Protein AF-X1FI29-F1 (afdb_monomer_lite)

InterPro domains:
  IPR011048 Cytochrome cd1-nitrite reductase-like, haem d1 domain superfamily [SSF51004] (3-83)

Structure (mmCIF, N/CA/C/O backbone):
data_AF-X1FI29-F1
#
_entry.id   AF-X1FI29-F1
#
loop_
_atom_site.group_PDB
_atom_site.id
_atom_site.type_symbol
_atom_site.label_atom_id
_atom_site.label_alt_id
_atom_site.label_comp_id
_atom_site.label_asym_id
_atom_site.label_entity_id
_atom_site.label_seq_id
_atom_site.pdbx_PDB_ins_code
_atom_site.Cartn_x
_atom_site.Cartn_y
_atom_site.Cartn_z
_atom_site.occupancy
_atom_site.B_iso_or_equiv
_atom_site.auth_seq_id
_atom_site.auth_comp_id
_atom_site.auth_asym_id
_atom_site.auth_atom_id
_atom_site.pdbx_PDB_model_num
ATOM 1 N N . GLY A 1 1 ? -1.458 -11.549 -5.954 1.00 59.22 1 GLY A N 1
ATOM 2 C CA . GLY A 1 1 ? -0.495 -12.649 -6.168 1.00 59.22 1 GLY A CA 1
ATOM 3 C C . GLY A 1 1 ? 0.820 -12.288 -5.513 1.00 59.22 1 GLY A C 1
ATOM 4 O O . GLY A 1 1 ? 1.041 -11.104 -5.288 1.00 59.22 1 GLY A O 1
ATOM 5 N N . ASN A 1 2 ? 1.655 -13.276 -5.191 1.00 84.50 2 ASN A N 1
ATOM 6 C CA . ASN A 1 2 ? 2.969 -13.052 -4.584 1.00 84.50 2 ASN A CA 1
ATOM 7 C C . ASN A 1 2 ? 3.992 -12.742 -5.692 1.00 84.50 2 ASN A C 1
ATOM 9 O O . ASN A 1 2 ? 4.557 -13.659 -6.284 1.00 84.50 2 ASN A O 1
ATOM 13 N N . PHE A 1 3 ? 4.158 -11.463 -6.033 1.00 87.50 3 PHE A N 1
ATOM 14 C CA . PHE A 1 3 ? 5.024 -11.026 -7.132 1.00 87.50 3 PHE A CA 1
ATOM 15 C C . PHE A 1 3 ? 6.215 -10.221 -6.617 1.00 87.50 3 PHE A C 1
ATOM 17 O O . PHE A 1 3 ? 6.074 -9.422 -5.694 1.00 87.50 3 PHE A O 1
ATOM 24 N N . LEU A 1 4 ? 7.359 -10.393 -7.272 1.00 87.81 4 LEU A N 1
ATOM 25 C CA . LEU A 1 4 ? 8.517 -9.513 -7.167 1.00 87.81 4 LEU A CA 1
ATOM 26 C C . LEU A 1 4 ? 8.582 -8.634 -8.418 1.00 87.81 4 LEU A C 1
ATOM 28 O O . LEU A 1 4 ? 8.389 -9.121 -9.533 1.00 87.81 4 LEU A O 1
ATOM 32 N N . TYR A 1 5 ? 8.881 -7.354 -8.229 1.00 93.50 5 TYR A N 1
ATOM 33 C CA . TYR A 1 5 ? 9.131 -6.413 -9.316 1.00 93.50 5 TYR A CA 1
ATOM 34 C C . TYR A 1 5 ? 10.606 -6.035 -9.314 1.00 93.50 5 TYR A C 1
ATOM 36 O O . TYR A 1 5 ? 11.167 -5.746 -8.258 1.00 93.50 5 TYR A O 1
ATOM 44 N N . VAL A 1 6 ? 11.230 -6.061 -10.487 1.00 93.69 6 VAL A N 1
ATOM 45 C CA . VAL A 1 6 ? 12.657 -5.772 -10.653 1.00 93.69 6 VAL A CA 1
ATOM 46 C C . VAL A 1 6 ? 12.817 -4.681 -11.696 1.00 93.69 6 VAL A C 1
ATOM 48 O O . VAL A 1 6 ? 12.361 -4.836 -12.826 1.00 93.69 6 VAL A O 1
ATOM 51 N N . GLY A 1 7 ? 13.464 -3.586 -11.305 1.00 93.31 7 GLY A N 1
ATOM 52 C CA . GLY A 1 7 ? 13.858 -2.521 -12.213 1.00 93.31 7 GLY A CA 1
ATOM 53 C C . GLY A 1 7 ? 15.116 -2.918 -12.971 1.00 93.31 7 GLY A C 1
ATOM 54 O O . GLY A 1 7 ? 16.056 -3.451 -12.383 1.00 93.31 7 GLY A O 1
ATOM 55 N N . LEU A 1 8 ? 15.125 -2.682 -14.277 1.00 91.56 8 LEU A N 1
ATOM 56 C CA . LEU A 1 8 ? 16.248 -2.969 -15.158 1.00 91.56 8 LEU A CA 1
ATOM 57 C C . LEU A 1 8 ? 16.918 -1.662 -15.597 1.00 91.56 8 LEU A C 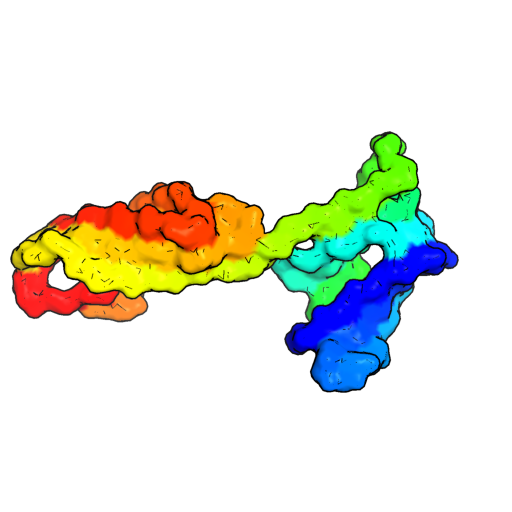1
ATOM 59 O O . LEU A 1 8 ? 16.266 -0.651 -15.870 1.00 91.56 8 LEU A O 1
ATOM 63 N N . GLY A 1 9 ? 18.246 -1.705 -15.708 1.00 89.44 9 GLY A N 1
ATOM 64 C CA . GLY A 1 9 ? 19.084 -0.592 -16.161 1.00 89.44 9 GLY A CA 1
ATOM 65 C C . GLY A 1 9 ? 19.079 -0.387 -17.680 1.00 89.44 9 GLY A C 1
ATOM 66 O O . GLY A 1 9 ? 20.136 -0.193 -18.275 1.00 89.44 9 GLY A O 1
ATOM 67 N N . THR A 1 10 ? 17.919 -0.503 -18.327 1.00 93.81 10 THR A N 1
ATOM 68 C CA . THR A 1 10 ? 17.742 -0.284 -19.771 1.00 93.81 10 THR A CA 1
ATOM 69 C C . THR A 1 10 ? 17.378 1.177 -20.070 1.00 93.81 10 THR A C 1
ATOM 71 O O . THR A 1 10 ? 17.134 1.981 -19.168 1.00 93.81 10 THR A O 1
ATOM 74 N N . SER A 1 11 ? 17.372 1.548 -21.352 1.00 93.62 11 SER A N 1
ATOM 75 C CA . SER A 1 11 ? 17.014 2.892 -21.823 1.00 93.62 11 SER A CA 1
ATOM 76 C C . SER A 1 11 ? 16.079 2.775 -23.039 1.00 93.62 11 SER A C 1
ATOM 78 O O . SER A 1 11 ? 16.571 2.466 -24.131 1.00 93.62 11 SER A O 1
ATOM 80 N N . PRO A 1 12 ? 14.748 2.953 -22.877 1.00 94.38 12 PRO A N 1
ATOM 81 C CA . PRO A 1 12 ? 14.031 3.254 -21.627 1.00 94.38 12 PRO A CA 1
ATOM 82 C C . PRO A 1 12 ? 14.113 2.124 -20.594 1.00 94.38 12 PRO A C 1
ATOM 84 O O . PRO A 1 12 ? 14.393 0.972 -20.941 1.00 94.38 12 PRO A O 1
ATOM 87 N N . ALA A 1 13 ? 13.895 2.449 -19.321 1.00 94.44 13 ALA A N 1
ATOM 88 C CA . ALA A 1 13 ? 13.919 1.473 -18.240 1.00 94.44 13 ALA A CA 1
ATOM 89 C C . ALA A 1 13 ? 12.818 0.419 -18.420 1.00 94.44 13 ALA A C 1
ATOM 91 O O . ALA A 1 13 ? 11.734 0.694 -18.935 1.00 94.44 13 ALA A O 1
ATOM 92 N N . GLU A 1 14 ? 13.099 -0.796 -17.971 1.00 96.56 14 GLU A N 1
ATOM 93 C CA . GLU A 1 14 ? 12.159 -1.909 -17.998 1.00 96.56 14 GLU A CA 1
ATOM 94 C C . GLU A 1 14 ? 11.896 -2.410 -16.581 1.00 96.56 14 GLU A C 1
ATOM 96 O O . GLU A 1 14 ? 12.796 -2.448 -15.744 1.00 96.56 14 GLU A O 1
ATOM 101 N N . ILE A 1 15 ? 10.662 -2.830 -16.316 1.00 96.88 15 ILE A N 1
ATOM 102 C CA . ILE A 1 15 ? 10.242 -3.456 -15.068 1.00 96.88 15 ILE A CA 1
ATOM 103 C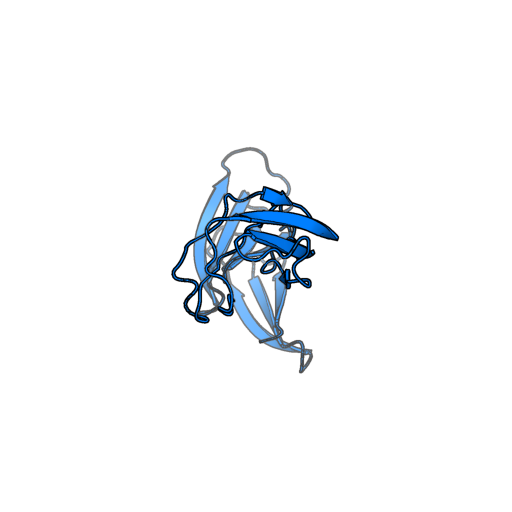 C . ILE A 1 15 ? 9.843 -4.901 -15.357 1.00 96.88 15 ILE A C 1
ATOM 105 O O . ILE A 1 15 ? 8.849 -5.157 -16.041 1.00 96.88 15 ILE A O 1
ATOM 109 N N . ALA A 1 16 ? 10.578 -5.858 -14.800 1.00 96.69 16 ALA A N 1
ATOM 110 C CA . ALA A 1 16 ? 10.218 -7.269 -14.850 1.00 96.69 16 ALA A CA 1
ATOM 111 C C . ALA A 1 16 ? 9.286 -7.629 -13.685 1.00 96.69 16 ALA A C 1
ATOM 113 O O . ALA A 1 16 ? 9.554 -7.292 -12.531 1.00 96.69 16 ALA A O 1
ATOM 114 N N . LYS A 1 17 ? 8.205 -8.355 -13.979 1.00 95.12 17 LYS A N 1
ATOM 115 C CA . LYS A 1 17 ? 7.300 -8.955 -12.992 1.00 95.12 17 LYS A CA 1
ATOM 116 C C . LYS A 1 17 ? 7.605 -10.440 -12.880 1.00 95.12 17 LYS A C 1
ATOM 118 O O . LYS A 1 17 ? 7.501 -11.169 -13.867 1.00 95.12 17 LYS A O 1
ATOM 123 N N . ILE A 1 18 ? 7.952 -10.888 -11.684 1.00 90.56 18 ILE A N 1
ATOM 124 C CA . ILE A 1 18 ? 8.336 -12.267 -11.383 1.00 90.56 18 ILE A CA 1
ATOM 125 C C . ILE A 1 18 ? 7.294 -12.870 -10.447 1.00 90.56 18 ILE A C 1
ATOM 127 O O . ILE A 1 18 ? 6.983 -12.298 -9.404 1.00 90.56 18 ILE A O 1
ATOM 131 N N . ASP A 1 19 ? 6.757 -14.028 -10.813 1.00 86.88 19 ASP A N 1
ATOM 132 C CA . ASP A 1 19 ? 5.955 -14.852 -9.912 1.00 86.88 19 ASP A CA 1
ATOM 133 C C . ASP A 1 19 ? 6.885 -15.538 -8.905 1.00 86.88 19 ASP A C 1
ATOM 135 O O . ASP A 1 19 ? 7.808 -16.249 -9.300 1.00 86.88 19 ASP A O 1
ATOM 139 N N . LEU A 1 20 ? 6.681 -15.303 -7.606 1.00 82.44 20 LEU A N 1
ATOM 140 C CA . LEU A 1 20 ? 7.535 -15.862 -6.554 1.00 82.44 20 LEU A CA 1
ATOM 141 C C . LEU A 1 20 ? 7.211 -17.319 -6.213 1.00 82.44 20 LEU A C 1
ATOM 143 O O . LEU A 1 20 ? 8.032 -17.986 -5.590 1.00 82.44 20 LEU A O 1
ATOM 147 N N . THR A 1 21 ? 6.041 -17.827 -6.595 1.00 88.56 21 THR A N 1
ATOM 148 C CA . THR A 1 21 ? 5.687 -19.236 -6.405 1.00 88.56 21 THR A CA 1
ATOM 149 C C . THR A 1 21 ? 6.453 -20.117 -7.385 1.00 88.56 21 THR A C 1
ATOM 151 O O . THR A 1 21 ? 6.964 -21.164 -6.990 1.00 88.56 21 THR A O 1
ATOM 154 N N . THR A 1 22 ? 6.561 -19.699 -8.647 1.00 92.94 22 THR A N 1
ATOM 155 C CA . THR A 1 22 ? 7.284 -20.449 -9.693 1.00 92.94 22 THR A CA 1
ATOM 156 C C . THR A 1 22 ? 8.700 -19.939 -9.943 1.00 92.94 22 THR A C 1
ATOM 158 O O . THR A 1 22 ? 9.474 -20.609 -10.622 1.00 92.94 22 THR A O 1
ATOM 161 N N . PHE A 1 23 ? 9.045 -18.769 -9.401 1.00 91.12 23 PHE A N 1
ATOM 162 C CA . PHE A 1 23 ? 10.292 -18.047 -9.656 1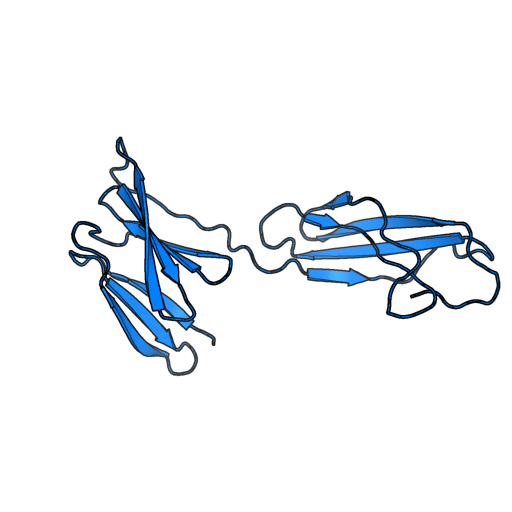.00 91.12 23 PHE A CA 1
ATOM 163 C C . PHE A 1 23 ? 10.547 -17.810 -11.154 1.00 91.12 23 PHE A C 1
ATOM 165 O O . PHE A 1 23 ? 11.652 -17.986 -11.666 1.00 91.12 23 PHE A O 1
ATOM 172 N N . THR A 1 24 ? 9.494 -17.417 -11.875 1.00 94.44 24 THR A N 1
ATOM 173 C CA . THR A 1 24 ? 9.541 -17.151 -13.320 1.00 94.44 24 THR A CA 1
ATOM 174 C C . THR A 1 24 ? 9.090 -15.735 -13.638 1.00 94.44 24 THR A C 1
ATOM 176 O O . THR A 1 24 ? 8.112 -15.247 -13.072 1.00 94.44 24 THR A O 1
ATOM 179 N N . GLN A 1 25 ? 9.749 -15.095 -14.602 1.00 96.62 25 GLN A N 1
ATOM 180 C CA . GLN A 1 25 ? 9.286 -13.831 -15.166 1.00 96.62 25 GLN A CA 1
ATOM 181 C C . GLN A 1 25 ? 7.991 -14.056 -15.952 1.00 96.62 25 GLN A C 1
ATOM 183 O O . GLN A 1 25 ? 7.948 -14.870 -16.872 1.00 96.62 25 GLN A O 1
ATOM 188 N N . VAL A 1 26 ? 6.937 -13.335 -15.574 1.00 96.31 26 VAL A N 1
ATOM 189 C CA . VAL A 1 26 ? 5.596 -13.452 -16.167 1.00 96.31 26 VAL A CA 1
ATOM 190 C C . VAL A 1 26 ? 5.220 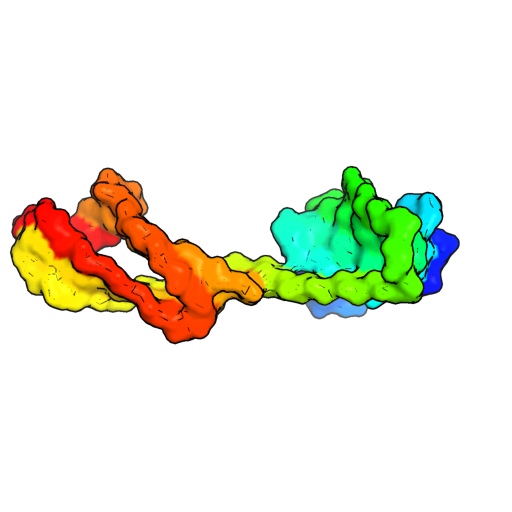-12.250 -17.029 1.00 96.31 26 VAL A C 1
ATOM 192 O O . VAL A 1 26 ? 4.317 -12.361 -17.853 1.00 96.31 26 VAL A O 1
ATOM 195 N N . ALA A 1 27 ? 5.900 -11.112 -16.862 1.00 95.88 27 ALA A N 1
ATOM 196 C CA . ALA A 1 27 ? 5.731 -9.938 -17.713 1.00 95.88 27 ALA A CA 1
ATOM 197 C C . ALA A 1 27 ? 6.958 -9.015 -17.662 1.00 95.88 27 ALA A C 1
ATOM 199 O O . ALA A 1 27 ? 7.729 -9.050 -16.700 1.00 95.88 27 ALA A O 1
ATOM 200 N N . THR A 1 28 ? 7.074 -8.154 -18.672 1.00 97.19 28 THR A N 1
ATOM 201 C CA . THR A 1 28 ? 7.967 -6.990 -18.689 1.00 97.19 28 THR A CA 1
ATOM 202 C C . THR A 1 28 ? 7.173 -5.774 -19.134 1.00 97.19 28 THR A C 1
ATOM 204 O O . THR A 1 28 ? 6.418 -5.862 -20.101 1.00 97.19 28 THR A O 1
ATOM 207 N N . LEU A 1 29 ? 7.352 -4.657 -18.439 1.00 97.75 29 LEU A N 1
ATOM 208 C CA . LEU A 1 29 ? 6.852 -3.347 -18.835 1.00 97.75 29 LEU A CA 1
ATOM 209 C C . LEU A 1 29 ? 8.040 -2.472 -19.228 1.00 97.75 29 LEU A C 1
ATOM 211 O O . LEU A 1 29 ? 8.957 -2.312 -18.432 1.00 97.75 29 LEU A O 1
ATOM 215 N N . THR A 1 30 ? 8.013 -1.887 -20.420 1.00 97.81 30 THR A N 1
ATOM 216 C CA . THR A 1 30 ? 8.954 -0.832 -20.820 1.00 97.81 30 THR A CA 1
ATOM 217 C C . THR A 1 30 ? 8.335 0.522 -20.481 1.00 97.81 30 THR A C 1
ATOM 219 O O . THR A 1 30 ? 7.188 0.767 -20.860 1.00 97.81 30 THR A O 1
ATOM 222 N N . LEU A 1 31 ? 9.071 1.375 -19.766 1.00 95.44 31 LEU A N 1
ATOM 223 C CA . LEU A 1 31 ? 8.634 2.729 -19.420 1.00 95.44 31 LEU A CA 1
ATOM 224 C C . LEU A 1 31 ? 8.645 3.666 -20.636 1.00 95.44 31 LEU A C 1
ATOM 226 O O . LEU A 1 31 ? 9.201 3.347 -21.697 1.00 95.44 31 LEU A O 1
ATOM 230 N N . VAL A 1 32 ? 8.027 4.836 -20.490 1.00 94.62 32 VAL A N 1
ATOM 231 C CA . VAL A 1 32 ? 7.967 5.858 -21.539 1.00 94.62 32 VAL A CA 1
ATOM 232 C C . VAL A 1 32 ? 9.368 6.367 -21.918 1.00 94.62 32 VAL A C 1
ATOM 234 O O . VAL A 1 32 ? 10.313 6.406 -21.130 1.00 94.62 32 VAL A O 1
ATOM 237 N N . ALA A 1 33 ? 9.524 6.769 -23.185 1.00 91.62 33 ALA A N 1
ATOM 238 C CA . ALA A 1 33 ? 10.781 7.293 -23.707 1.00 91.62 33 ALA A CA 1
ATOM 239 C C . ALA A 1 33 ? 11.287 8.500 -22.897 1.00 91.62 33 ALA A C 1
ATOM 241 O O . ALA A 1 33 ? 10.580 9.493 -22.738 1.00 91.62 33 ALA A O 1
ATOM 242 N N . GLY A 1 34 ? 12.543 8.426 -22.449 1.00 85.69 34 GLY A N 1
ATOM 243 C CA . GLY A 1 34 ? 13.164 9.431 -21.582 1.00 85.69 34 GLY A CA 1
ATOM 244 C C . GLY A 1 34 ? 13.291 8.982 -20.126 1.00 85.69 34 GLY A C 1
ATOM 245 O O . GLY A 1 34 ? 14.150 9.504 -19.425 1.00 85.69 34 GLY A O 1
ATOM 246 N N . GLU A 1 35 ? 12.528 7.978 -19.695 1.00 90.62 35 GLU A N 1
ATOM 247 C CA . GLU A 1 35 ? 12.592 7.389 -18.355 1.00 90.62 35 GLU A CA 1
ATOM 248 C C . GLU A 1 35 ? 13.621 6.260 -18.330 1.00 90.62 35 GLU A C 1
ATOM 250 O O . GLU A 1 35 ? 13.320 5.089 -18.552 1.00 90.62 35 GLU A O 1
ATOM 255 N N . ASN A 1 36 ? 14.886 6.627 -18.139 1.00 90.19 36 ASN A N 1
ATOM 256 C CA . ASN A 1 36 ? 16.008 5.713 -18.332 1.00 90.19 36 ASN A CA 1
ATOM 257 C C . ASN A 1 36 ? 16.554 5.211 -17.002 1.00 90.19 36 ASN A C 1
ATOM 259 O O . ASN A 1 36 ? 16.732 6.009 -16.084 1.00 90.19 36 ASN A O 1
ATOM 263 N N . ILE A 1 37 ? 16.928 3.929 -16.971 1.00 89.94 37 ILE A N 1
ATOM 264 C CA . ILE A 1 37 ? 17.591 3.254 -15.852 1.00 89.94 37 ILE A CA 1
ATOM 265 C C . ILE A 1 37 ? 16.760 3.327 -14.564 1.00 89.94 37 ILE A C 1
ATOM 267 O O . ILE A 1 37 ? 16.735 4.345 -13.876 1.00 89.94 37 ILE A O 1
ATOM 271 N N . CYS A 1 38 ? 16.089 2.228 -14.220 1.00 91.25 38 CYS A N 1
ATOM 272 C CA . CYS A 1 38 ? 15.383 2.125 -12.945 1.00 91.25 38 CYS A CA 1
ATOM 273 C C . CYS A 1 38 ? 16.378 1.840 -11.810 1.00 91.25 38 CYS A C 1
ATOM 275 O O . CYS A 1 38 ? 17.031 0.799 -11.814 1.00 91.25 38 CYS A O 1
ATOM 277 N N . GLU A 1 39 ? 16.438 2.728 -10.821 1.00 88.50 39 GLU A N 1
ATOM 278 C CA . GLU A 1 39 ? 17.341 2.628 -9.660 1.00 88.50 39 GLU A CA 1
ATOM 279 C C . GLU A 1 39 ? 16.625 2.144 -8.403 1.00 88.50 39 GLU A C 1
ATOM 281 O O . GLU A 1 39 ? 17.214 1.517 -7.524 1.00 88.50 39 GLU A O 1
ATOM 286 N N . ALA A 1 40 ? 15.334 2.444 -8.302 1.00 87.06 40 ALA A N 1
ATOM 287 C CA . ALA A 1 40 ? 14.574 2.173 -7.101 1.00 87.06 40 ALA A CA 1
ATOM 288 C C . ALA A 1 40 ? 13.126 1.839 -7.433 1.00 87.06 40 ALA A C 1
ATOM 290 O O . ALA A 1 40 ? 12.538 2.402 -8.358 1.00 87.06 40 ALA A O 1
ATOM 291 N N . LEU A 1 41 ? 12.555 0.929 -6.647 1.00 89.69 41 LEU A N 1
ATOM 292 C CA . LEU A 1 41 ? 11.166 0.517 -6.750 1.00 89.69 41 LEU A CA 1
ATOM 293 C C . LEU A 1 41 ? 10.483 0.625 -5.394 1.00 89.69 41 LEU A C 1
ATOM 295 O O . LEU A 1 41 ? 11.036 0.251 -4.362 1.00 89.69 41 LEU A O 1
ATOM 299 N N . ALA A 1 42 ? 9.245 1.085 -5.439 1.00 88.44 42 ALA A N 1
ATOM 300 C CA . ALA A 1 42 ? 8.378 1.273 -4.294 1.00 88.44 42 ALA A CA 1
ATOM 301 C C . ALA A 1 42 ? 6.976 0.764 -4.629 1.00 88.44 42 ALA A C 1
ATOM 303 O O . ALA A 1 42 ? 6.492 1.011 -5.727 1.00 88.44 42 ALA A O 1
ATOM 304 N N . VAL A 1 43 ? 6.308 0.071 -3.710 1.00 85.19 43 VAL A N 1
ATOM 305 C CA . VAL A 1 43 ? 4.916 -0.367 -3.898 1.00 85.19 43 VAL A CA 1
ATOM 306 C C . VAL A 1 43 ? 4.059 0.279 -2.826 1.00 85.19 43 VAL A C 1
ATOM 308 O O . VAL A 1 43 ? 4.367 0.142 -1.647 1.00 85.19 43 VAL A O 1
ATOM 311 N N . ASP A 1 44 ? 2.985 0.945 -3.239 1.00 83.06 44 ASP A N 1
ATOM 312 C CA . ASP A 1 44 ? 1.975 1.485 -2.330 1.00 83.06 44 ASP A CA 1
ATOM 313 C C . ASP A 1 44 ? 0.603 1.564 -3.019 1.00 83.06 44 ASP A C 1
ATOM 315 O O . ASP A 1 44 ? 0.507 1.910 -4.201 1.00 83.06 44 ASP A O 1
ATOM 319 N N . ASN A 1 45 ? -0.461 1.240 -2.278 1.00 85.56 45 ASN A N 1
ATOM 320 C CA . ASN A 1 45 ? -1.862 1.398 -2.690 1.00 85.56 45 ASN A CA 1
ATOM 321 C C . ASN A 1 45 ? -2.202 0.871 -4.101 1.00 85.56 45 ASN A C 1
ATOM 323 O O . ASN A 1 45 ? -2.936 1.502 -4.861 1.00 85.56 45 ASN A O 1
ATOM 327 N N . GLY A 1 46 ? -1.666 -0.298 -4.469 1.00 86.69 46 GLY A N 1
ATOM 328 C CA . GLY A 1 46 ? -1.919 -0.915 -5.779 1.00 86.69 46 GLY A CA 1
ATOM 329 C C . GLY A 1 46 ? -1.114 -0.313 -6.935 1.00 86.69 46 GLY A C 1
ATOM 330 O O . GLY A 1 46 ? -1.356 -0.664 -8.091 1.00 86.69 46 GLY A O 1
ATOM 331 N N . TYR A 1 47 ? -0.136 0.541 -6.639 1.00 90.19 47 TYR A N 1
ATOM 332 C CA . TYR A 1 47 ? 0.783 1.114 -7.612 1.00 90.19 47 TYR A CA 1
ATOM 333 C C . TYR A 1 47 ? 2.227 0.717 -7.318 1.00 90.19 47 TYR A C 1
ATOM 335 O O . TYR A 1 47 ? 2.622 0.538 -6.166 1.00 90.19 47 TYR A O 1
ATOM 343 N N . LEU A 1 48 ? 3.015 0.607 -8.381 1.00 93.12 48 LEU A N 1
ATOM 344 C CA . LEU A 1 48 ? 4.468 0.549 -8.336 1.00 93.12 48 LEU A CA 1
ATOM 345 C C . LEU A 1 48 ? 5.019 1.909 -8.765 1.00 93.12 48 LEU A C 1
ATOM 347 O O . LEU A 1 48 ? 4.560 2.484 -9.747 1.00 93.12 48 LEU A O 1
ATOM 351 N N . TYR A 1 49 ? 6.000 2.413 -8.036 1.00 93.81 49 TYR A N 1
ATOM 352 C CA . TYR A 1 49 ? 6.688 3.664 -8.308 1.00 93.81 49 TYR A CA 1
ATOM 353 C C . TYR A 1 49 ? 8.134 3.344 -8.667 1.00 93.81 49 TYR A C 1
ATOM 355 O O . TYR A 1 49 ? 8.857 2.769 -7.851 1.00 93.81 49 TYR A O 1
ATOM 363 N N . ALA A 1 50 ? 8.535 3.687 -9.888 1.00 92.75 50 ALA A N 1
ATOM 364 C CA . ALA A 1 50 ? 9.884 3.482 -10.394 1.00 92.75 50 ALA A CA 1
ATOM 365 C C . ALA A 1 50 ? 10.653 4.800 -10.403 1.00 92.75 50 ALA A C 1
ATOM 367 O O . ALA A 1 50 ? 10.293 5.733 -11.117 1.00 92.75 50 ALA A O 1
ATOM 368 N N . GLY A 1 51 ? 11.707 4.880 -9.593 1.00 90.38 51 GLY A N 1
ATOM 369 C CA . GLY A 1 51 ? 12.658 5.984 -9.631 1.00 90.38 51 GLY A CA 1
ATOM 370 C C . GLY A 1 51 ? 13.694 5.758 -10.719 1.00 90.38 51 GLY A C 1
ATOM 371 O O . GLY A 1 51 ? 14.349 4.713 -10.732 1.00 90.38 51 GLY A O 1
ATOM 372 N N . THR A 1 52 ? 13.856 6.734 -11.609 1.00 87.44 52 THR A N 1
ATOM 373 C CA . THR A 1 52 ? 14.789 6.649 -12.740 1.00 87.44 52 THR A CA 1
ATOM 374 C C . THR A 1 52 ? 15.909 7.686 -12.651 1.00 87.44 52 THR A C 1
ATOM 376 O O . THR A 1 52 ? 15.726 8.762 -12.072 1.00 87.44 52 THR A O 1
ATOM 379 N N . LEU A 1 53 ? 17.067 7.406 -13.263 1.00 82.25 53 LEU A N 1
ATOM 380 C CA . LEU A 1 53 ? 18.187 8.367 -13.341 1.00 82.25 53 LEU A CA 1
ATOM 381 C C . LEU A 1 53 ? 17.870 9.607 -14.183 1.00 82.25 53 LEU A C 1
ATOM 383 O O . LEU A 1 53 ? 18.585 10.603 -14.122 1.00 82.25 53 LEU A O 1
ATOM 387 N N . ALA A 1 54 ? 16.784 9.577 -14.951 1.00 73.44 54 ALA A N 1
ATOM 388 C CA . ALA A 1 54 ? 16.291 10.741 -15.676 1.00 73.44 54 ALA A CA 1
ATOM 389 C C . ALA A 1 54 ? 15.589 11.775 -14.768 1.00 73.44 54 ALA A C 1
ATOM 391 O O . ALA A 1 54 ? 15.095 12.794 -15.253 1.00 73.44 54 ALA A O 1
ATOM 392 N N . GLY A 1 55 ? 15.541 11.524 -13.455 1.00 77.75 55 GLY A N 1
ATOM 393 C CA . GLY A 1 55 ? 14.891 12.392 -12.481 1.00 77.75 55 GLY A CA 1
ATOM 394 C C . GLY A 1 55 ? 13.366 12.298 -12.514 1.00 77.75 55 GLY A C 1
ATOM 395 O O . GLY A 1 55 ? 12.674 13.269 -12.192 1.00 77.75 55 GLY A O 1
ATOM 396 N N . LEU A 1 56 ? 12.845 11.140 -12.928 1.00 86.88 56 LEU A N 1
ATOM 397 C CA . LEU A 1 56 ? 11.416 10.843 -12.965 1.00 86.88 56 LEU A CA 1
ATOM 398 C C . LEU A 1 56 ? 11.046 9.768 -11.948 1.00 86.88 56 LEU A C 1
ATOM 400 O O . LEU A 1 56 ? 11.808 8.826 -11.714 1.00 86.88 56 LEU A O 1
ATOM 404 N N . VAL A 1 57 ? 9.845 9.909 -11.389 1.00 91.88 57 VAL A N 1
ATOM 405 C CA . VAL A 1 57 ? 9.130 8.833 -10.698 1.00 91.88 57 VAL A CA 1
ATOM 406 C C . VAL A 1 57 ? 7.951 8.410 -11.557 1.00 91.88 57 VAL A C 1
ATOM 408 O O . VAL A 1 57 ? 6.954 9.133 -11.635 1.00 91.88 57 VAL A O 1
ATOM 411 N N . SER A 1 58 ? 8.054 7.236 -12.166 1.00 93.62 58 SER A N 1
ATOM 412 C CA . SER A 1 58 ? 6.999 6.648 -12.991 1.00 93.62 58 SER A CA 1
ATOM 413 C C . SER A 1 58 ? 6.039 5.870 -12.104 1.00 93.62 58 SER A C 1
ATOM 415 O O . SER A 1 58 ? 6.451 5.024 -11.310 1.00 93.62 58 SER A O 1
ATOM 417 N N . LYS A 1 59 ? 4.746 6.155 -12.216 1.00 95.31 59 LYS A N 1
ATOM 418 C CA . LYS A 1 59 ? 3.664 5.485 -11.497 1.00 95.31 59 LYS A CA 1
ATOM 419 C C . LYS A 1 59 ? 3.043 4.435 -12.407 1.00 95.31 59 LYS A C 1
ATOM 421 O O . LYS A 1 59 ? 2.522 4.757 -13.471 1.00 95.31 59 LYS A O 1
ATOM 426 N N . ILE A 1 60 ? 3.048 3.190 -11.957 1.00 96.69 60 ILE A N 1
ATOM 427 C CA . ILE A 1 60 ? 2.566 2.016 -12.683 1.00 96.69 60 ILE A CA 1
ATOM 428 C C . ILE A 1 60 ? 1.390 1.408 -11.925 1.00 96.69 60 ILE A C 1
ATOM 430 O O . ILE A 1 60 ? 1.486 1.145 -10.728 1.00 96.69 60 ILE A O 1
ATOM 434 N N . ASP A 1 61 ? 0.278 1.172 -12.610 1.00 94.56 61 ASP A N 1
ATOM 435 C CA . ASP A 1 61 ? -0.883 0.473 -12.058 1.00 94.56 61 ASP A CA 1
ATOM 436 C C . ASP A 1 61 ? -0.598 -1.036 -11.997 1.00 94.56 61 ASP A C 1
ATOM 438 O O . ASP A 1 61 ? -0.267 -1.649 -13.011 1.00 94.56 61 ASP A O 1
ATOM 442 N N . LEU A 1 62 ? -0.706 -1.664 -10.821 1.00 91.75 62 LEU A N 1
ATOM 443 C CA . LEU A 1 62 ? -0.384 -3.090 -10.659 1.00 91.75 62 LEU A CA 1
ATOM 444 C C . LEU A 1 62 ? -1.477 -4.040 -11.160 1.00 91.75 62 LEU A C 1
ATOM 446 O O . LEU A 1 62 ? -1.199 -5.229 -11.360 1.00 91.75 62 LEU A O 1
ATOM 450 N N . THR A 1 63 ? -2.703 -3.548 -11.344 1.00 90.19 63 THR A N 1
ATOM 451 C CA . THR A 1 63 ? -3.828 -4.343 -11.853 1.00 90.19 63 THR A CA 1
ATOM 452 C C . THR A 1 63 ? -3.676 -4.588 -13.349 1.00 90.19 63 THR A C 1
ATOM 454 O O . THR A 1 63 ? -3.832 -5.718 -13.811 1.00 90.19 63 THR A O 1
ATOM 457 N N . THR A 1 64 ? -3.292 -3.547 -14.085 1.00 94.69 64 THR A N 1
ATOM 458 C CA . THR A 1 64 ? -3.103 -3.569 -15.542 1.00 94.69 64 THR A CA 1
ATOM 459 C C . THR A 1 64 ? -1.644 -3.756 -15.946 1.00 94.69 64 THR A C 1
ATOM 461 O O . THR A 1 64 ? -1.373 -4.185 -17.064 1.00 94.69 64 THR A O 1
ATOM 464 N N . PHE A 1 65 ? -0.711 -3.510 -15.023 1.00 95.19 65 PHE A N 1
ATOM 465 C CA . PHE A 1 65 ? 0.735 -3.517 -15.244 1.00 95.19 65 PHE A CA 1
ATOM 466 C C . PHE A 1 65 ? 1.165 -2.553 -16.358 1.00 95.19 65 PHE A C 1
ATOM 468 O O . PHE A 1 65 ? 1.960 -2.895 -17.232 1.00 95.19 65 PHE A O 1
ATOM 475 N N . THR A 1 66 ? 0.622 -1.335 -16.314 1.00 96.69 66 THR A N 1
ATOM 476 C CA . THR A 1 66 ? 0.915 -0.256 -17.265 1.00 96.69 66 THR A CA 1
ATOM 477 C C . THR A 1 66 ? 1.301 1.020 -16.536 1.00 96.69 66 THR A C 1
ATOM 479 O O . THR A 1 66 ? 0.755 1.323 -15.474 1.00 96.69 66 THR A O 1
ATOM 482 N N . GLU A 1 67 ? 2.215 1.790 -17.115 1.00 96.81 67 GLU A N 1
ATOM 483 C CA . GLU A 1 67 ? 2.525 3.137 -16.644 1.00 96.81 67 GLU A CA 1
ATOM 484 C C . GLU A 1 67 ? 1.311 4.059 -16.840 1.00 96.81 67 GLU A C 1
ATOM 486 O O . GLU A 1 67 ? 0.697 4.077 -17.907 1.00 96.81 67 GLU A O 1
ATOM 491 N N . VAL A 1 68 ? 0.935 4.792 -15.791 1.00 97.19 68 VAL A N 1
ATOM 492 C CA . VAL A 1 68 ? -0.259 5.652 -15.771 1.00 97.19 68 VAL A CA 1
ATOM 493 C C . VAL A 1 68 ? 0.059 7.127 -15.557 1.00 97.19 68 VAL A C 1
ATOM 495 O O . VAL A 1 68 ? -0.786 7.973 -15.845 1.00 97.19 68 VAL A O 1
ATOM 498 N N . ASN A 1 69 ? 1.236 7.455 -15.019 1.00 94.38 69 ASN A N 1
ATOM 499 C CA . ASN A 1 69 ? 1.680 8.834 -14.829 1.00 94.38 69 ASN A CA 1
ATOM 500 C C . ASN A 1 69 ? 3.185 8.885 -14.543 1.00 94.38 69 ASN A C 1
ATOM 502 O O . ASN A 1 69 ? 3.745 7.898 -14.077 1.00 94.38 69 ASN A O 1
ATOM 506 N N . ALA A 1 70 ? 3.794 10.058 -14.686 1.00 91.81 70 ALA A N 1
ATOM 507 C CA . ALA A 1 70 ? 5.165 10.312 -14.273 1.00 91.81 70 ALA A CA 1
ATOM 508 C C . ALA A 1 70 ? 5.292 11.678 -13.596 1.00 91.81 70 ALA A C 1
ATOM 510 O O . ALA A 1 70 ? 4.671 12.662 -14.006 1.00 91.81 70 ALA A O 1
ATOM 511 N N . LEU A 1 71 ? 6.108 11.745 -12.546 1.00 90.56 71 LEU A N 1
ATOM 512 C CA . LEU A 1 71 ? 6.460 12.989 -11.871 1.00 90.56 71 LEU A CA 1
ATOM 513 C C . LEU A 1 71 ? 7.907 13.354 -12.196 1.00 90.56 71 LEU A C 1
ATOM 515 O O . LEU A 1 71 ? 8.820 12.599 -11.875 1.00 90.56 71 LEU A O 1
ATOM 519 N N . PHE A 1 72 ? 8.106 14.521 -12.809 1.00 86.12 72 PHE A N 1
ATOM 520 C CA . PHE A 1 72 ? 9.422 15.038 -13.183 1.00 86.12 72 PHE A CA 1
ATOM 521 C C . PHE A 1 72 ? 9.966 16.008 -12.132 1.00 86.12 72 PHE A C 1
ATOM 523 O O . PHE A 1 72 ? 9.278 16.954 -11.736 1.00 86.12 72 PHE A O 1
ATOM 530 N N . PHE A 1 73 ? 11.225 15.818 -11.739 1.00 80.12 73 PHE A N 1
ATOM 531 C CA . PHE A 1 73 ? 11.947 16.716 -10.841 1.00 80.12 73 PHE A CA 1
ATOM 532 C C . PHE A 1 73 ? 13.019 17.494 -11.625 1.00 80.12 73 PHE A C 1
ATOM 534 O O . PHE A 1 73 ? 14.091 16.962 -11.903 1.00 80.12 73 PHE A O 1
ATOM 541 N N . PRO A 1 74 ? 12.767 18.769 -11.980 1.00 64.00 74 PRO A N 1
ATOM 542 C CA . PRO A 1 74 ? 13.577 19.509 -12.951 1.00 64.00 74 PRO A CA 1
ATOM 543 C C . PRO A 1 74 ? 14.998 19.891 -12.501 1.00 64.00 74 PRO A C 1
ATOM 545 O O . PRO A 1 74 ? 15.745 20.409 -13.323 1.00 64.00 74 PRO A O 1
ATOM 548 N N . ASN A 1 75 ? 15.394 19.663 -11.238 1.00 62.56 75 ASN A N 1
ATOM 549 C CA . ASN A 1 75 ? 16.715 20.041 -10.721 1.00 62.56 75 ASN A CA 1
ATOM 550 C C . ASN A 1 75 ? 17.274 19.009 -9.717 1.00 62.56 75 ASN A C 1
ATOM 552 O O . ASN A 1 75 ? 16.683 18.810 -8.659 1.00 62.56 75 ASN A O 1
ATOM 556 N N . GLY A 1 76 ? 18.467 18.465 -9.992 1.00 54.09 76 GLY A N 1
ATOM 557 C CA . GLY A 1 76 ? 19.403 18.004 -8.954 1.00 54.09 76 GLY A CA 1
ATOM 558 C C . GLY A 1 76 ? 19.200 16.615 -8.342 1.00 54.09 76 GLY A C 1
ATOM 559 O O . GLY A 1 76 ? 19.398 16.469 -7.139 1.00 54.09 76 GLY A O 1
ATOM 560 N N . ILE A 1 77 ? 18.876 15.592 -9.132 1.00 56.31 77 ILE A N 1
ATOM 561 C CA . ILE A 1 77 ? 18.999 14.194 -8.689 1.00 56.31 77 ILE A CA 1
ATOM 562 C C . ILE A 1 77 ? 19.881 13.411 -9.666 1.00 56.31 77 ILE A C 1
ATOM 564 O O . ILE A 1 77 ? 19.396 12.848 -10.635 1.00 56.31 77 ILE A O 1
ATOM 568 N N . ASP A 1 78 ? 21.190 13.361 -9.389 1.00 56.00 78 ASP A N 1
ATOM 569 C CA . ASP A 1 78 ? 22.127 12.447 -10.074 1.00 56.00 78 ASP A CA 1
ATOM 570 C C . ASP A 1 78 ? 21.842 10.971 -9.711 1.00 56.00 78 ASP A C 1
ATOM 572 O O . ASP A 1 78 ? 22.333 10.051 -10.360 1.00 56.00 78 ASP A O 1
ATOM 576 N N . SER A 1 79 ? 21.042 10.726 -8.665 1.00 53.50 79 SER A N 1
ATOM 577 C CA . SER A 1 79 ? 20.484 9.423 -8.285 1.00 53.50 79 SER A CA 1
ATOM 578 C C . SER A 1 79 ? 19.261 9.627 -7.393 1.00 53.50 79 SER A C 1
ATOM 580 O O . SER A 1 79 ? 19.363 10.208 -6.312 1.00 53.50 79 SER A O 1
ATOM 582 N N . LEU A 1 80 ? 18.095 9.156 -7.836 1.00 59.12 80 LEU A N 1
ATOM 583 C CA . LEU A 1 80 ? 16.884 9.132 -7.023 1.00 59.12 80 LEU A CA 1
ATOM 584 C C . LEU A 1 80 ? 16.775 7.786 -6.305 1.00 59.12 80 LEU A C 1
ATOM 586 O O . LEU A 1 80 ? 16.394 6.787 -6.910 1.00 59.12 80 LEU A O 1
ATOM 590 N N . LEU A 1 81 ? 17.062 7.761 -5.004 1.00 55.41 81 LEU A N 1
ATOM 591 C CA . LEU A 1 81 ? 16.719 6.611 -4.171 1.00 55.41 81 LEU A CA 1
ATOM 592 C C . LEU A 1 81 ? 15.252 6.732 -3.739 1.00 55.41 81 LEU A C 1
ATOM 594 O O . LEU A 1 81 ? 14.937 7.418 -2.768 1.00 55.41 81 LEU A O 1
ATOM 598 N N . VAL A 1 82 ? 14.346 6.064 -4.453 1.00 56.19 82 VAL A N 1
ATOM 599 C CA . VAL A 1 82 ? 12.961 5.872 -3.994 1.00 56.19 82 VAL A CA 1
ATOM 600 C C . VAL A 1 82 ? 12.955 4.756 -2.948 1.00 56.19 82 VAL A C 1
ATOM 602 O O . VAL A 1 82 ? 12.749 3.588 -3.259 1.00 56.19 82 VAL A O 1
ATOM 605 N N . GLY A 1 83 ? 13.217 5.102 -1.691 1.00 49.91 83 GLY A N 1
ATOM 606 C CA . GLY A 1 83 ? 12.902 4.216 -0.575 1.00 49.91 83 GLY A CA 1
ATOM 607 C C . GLY A 1 83 ? 11.413 4.320 -0.268 1.00 49.91 83 GLY A C 1
ATOM 608 O O . GLY A 1 83 ? 11.000 5.292 0.357 1.00 49.91 83 GLY A O 1
ATOM 609 N N . ALA A 1 84 ? 10.594 3.358 -0.700 1.00 49.31 84 ALA A N 1
ATOM 610 C CA . ALA A 1 84 ? 9.280 3.209 -0.079 1.00 49.31 84 ALA A CA 1
ATOM 611 C C . ALA A 1 84 ? 9.475 2.714 1.350 1.00 49.31 84 ALA A C 1
ATOM 613 O O . ALA A 1 84 ? 10.052 1.645 1.562 1.00 49.31 84 ALA A O 1
ATOM 614 N N . ALA A 1 85 ? 8.922 3.441 2.318 1.00 47.09 85 ALA A N 1
ATOM 615 C CA . ALA A 1 85 ? 8.385 2.769 3.487 1.00 47.09 85 ALA A CA 1
ATOM 616 C C . ALA A 1 85 ? 7.333 1.781 2.959 1.00 47.09 85 ALA A C 1
ATOM 618 O O . ALA A 1 85 ? 6.437 2.173 2.211 1.00 47.09 85 ALA A O 1
ATOM 619 N N . VAL A 1 86 ? 7.506 0.487 3.231 1.00 47.44 86 VAL A N 1
ATOM 620 C CA . VAL A 1 86 ? 6.509 -0.517 2.852 1.00 47.44 86 VAL A CA 1
ATOM 621 C C . VAL A 1 86 ? 5.292 -0.256 3.728 1.00 47.44 86 VAL A C 1
ATOM 623 O O . VAL A 1 86 ? 5.257 -0.708 4.870 1.00 47.44 86 VAL A O 1
ATOM 626 N N . VAL A 1 87 ? 4.324 0.494 3.199 1.00 51.31 87 VAL A N 1
ATOM 627 C CA . VAL A 1 87 ? 3.073 0.737 3.906 1.00 51.31 87 VAL A CA 1
ATOM 628 C C . VAL A 1 87 ? 2.163 -0.463 3.717 1.00 51.31 87 VAL A C 1
ATOM 630 O O . VAL A 1 87 ? 1.458 -0.590 2.718 1.00 51.31 87 VAL A O 1
ATOM 633 N N . VAL A 1 88 ? 2.254 -1.421 4.641 1.00 67.25 88 VAL A N 1
ATOM 634 C CA . VAL A 1 88 ? 1.278 -2.513 4.729 1.00 67.25 88 VAL A CA 1
ATOM 635 C C . VAL A 1 88 ? 0.034 -2.025 5.463 1.00 67.25 88 VAL A C 1
ATOM 637 O O . VAL A 1 88 ? 0.082 -1.052 6.205 1.00 67.25 88 VAL A O 1
ATOM 640 N N . VAL A 1 89 ? -1.106 -2.682 5.246 1.00 76.75 89 VAL A N 1
ATOM 641 C CA . VAL A 1 89 ? -2.323 -2.358 6.001 1.00 76.75 89 VAL A CA 1
ATOM 642 C C . VAL A 1 89 ? -2.021 -2.534 7.496 1.00 76.75 89 VAL A C 1
ATOM 644 O O . VAL A 1 89 ? -1.596 -3.631 7.874 1.00 76.75 89 VAL A O 1
ATOM 647 N N . PRO A 1 90 ? -2.235 -1.503 8.336 1.00 84.62 90 PRO A N 1
ATOM 648 C CA . PRO A 1 90 ? -2.020 -1.616 9.768 1.00 84.62 90 PRO A CA 1
ATOM 649 C C . PRO A 1 90 ? -2.858 -2.753 10.346 1.00 84.62 90 PRO A C 1
ATOM 651 O O . PRO A 1 90 ? -4.012 -2.954 9.958 1.00 84.62 90 PRO A O 1
ATOM 654 N N . THR A 1 91 ? -2.289 -3.499 11.282 1.00 90.31 91 THR A N 1
ATOM 655 C CA . THR A 1 91 ? -2.989 -4.601 11.944 1.00 90.31 91 THR A CA 1
ATOM 656 C C . THR A 1 91 ? -3.221 -4.262 13.403 1.00 90.31 91 THR A C 1
ATOM 658 O O . THR A 1 91 ? -2.330 -3.785 14.103 1.00 90.31 91 THR A O 1
ATOM 661 N N . VAL A 1 92 ? -4.440 -4.506 13.873 1.00 93.62 92 VAL A N 1
ATOM 662 C CA . VAL A 1 92 ? -4.862 -4.239 15.250 1.00 93.62 92 VAL A CA 1
ATOM 663 C C . VAL A 1 92 ? -5.451 -5.497 15.869 1.00 93.62 92 VAL A C 1
ATOM 665 O O . VAL A 1 92 ? -5.976 -6.364 15.168 1.00 93.62 92 VAL A O 1
ATOM 668 N N . SER A 1 93 ? -5.385 -5.586 17.192 1.00 94.56 93 SER A N 1
ATOM 669 C CA . SER A 1 93 ? -6.110 -6.578 17.980 1.00 94.56 93 SER A CA 1
ATOM 670 C C . SER A 1 93 ? -6.938 -5.896 19.062 1.00 94.56 93 SER A C 1
ATOM 672 O O . SER A 1 93 ? -6.520 -4.890 19.637 1.00 94.56 93 SER A O 1
ATOM 674 N N . THR A 1 94 ? -8.103 -6.464 19.354 1.00 94.19 94 THR A N 1
ATOM 675 C CA . THR A 1 94 ? -8.932 -6.087 20.503 1.00 94.19 94 THR A CA 1
ATOM 676 C C . THR A 1 94 ? -8.633 -7.011 21.677 1.00 94.19 94 THR A C 1
ATOM 678 O O . THR A 1 94 ? -8.628 -8.233 21.511 1.00 94.19 94 THR A O 1
ATOM 681 N N . ASP A 1 95 ? -8.434 -6.434 22.856 1.00 94.12 95 ASP A N 1
ATOM 682 C CA . ASP A 1 95 ? -8.270 -7.160 24.114 1.00 94.12 95 ASP A CA 1
ATOM 683 C C . ASP A 1 95 ? -9.572 -7.124 24.927 1.00 94.12 95 ASP A C 1
ATOM 685 O O . ASP A 1 95 ? -10.473 -6.322 24.670 1.00 94.12 95 ASP A O 1
ATOM 689 N N . SER A 1 96 ? -9.679 -7.981 25.947 1.00 95.31 96 SER A N 1
ATOM 690 C CA . SER A 1 96 ? -10.832 -7.972 26.853 1.00 95.31 96 SER A CA 1
ATOM 691 C C . SER A 1 96 ? -11.042 -6.592 27.489 1.00 95.31 96 SER A C 1
ATOM 693 O O . SER A 1 96 ? -10.100 -5.970 27.991 1.00 95.31 96 SER A O 1
ATOM 695 N N . ALA A 1 97 ? -12.297 -6.141 27.530 1.00 95.50 97 ALA A N 1
ATOM 696 C CA . ALA A 1 97 ? -12.663 -4.913 28.225 1.00 95.50 97 ALA A CA 1
ATOM 697 C C . ALA A 1 97 ? -12.375 -5.015 29.734 1.00 95.50 97 ALA A C 1
ATOM 699 O O . ALA A 1 97 ? -12.564 -6.065 30.357 1.00 95.50 97 ALA A O 1
ATOM 700 N N . THR A 1 98 ? -11.935 -3.910 30.329 1.00 97.69 98 THR A N 1
ATOM 701 C CA . THR A 1 98 ? -11.673 -3.774 31.772 1.00 97.69 98 THR A CA 1
ATOM 702 C C . THR A 1 98 ? -12.618 -2.750 32.398 1.00 97.69 98 THR A C 1
ATOM 704 O O . THR A 1 98 ? -13.386 -2.098 31.694 1.00 97.69 98 THR A O 1
ATOM 707 N N . ASP A 1 99 ? -12.604 -2.626 33.730 1.00 96.25 99 ASP A N 1
ATOM 708 C CA . ASP A 1 99 ? -13.439 -1.670 34.482 1.00 96.25 99 ASP A CA 1
ATOM 709 C C . ASP A 1 99 ? -14.933 -1.728 34.117 1.00 96.25 99 ASP A C 1
ATOM 711 O O . ASP A 1 99 ? -15.633 -0.713 34.065 1.00 96.25 99 ASP A O 1
ATOM 715 N N . VAL A 1 100 ? -15.420 -2.942 33.843 1.00 96.19 100 VAL A N 1
ATOM 716 C CA . VAL A 1 100 ? -16.807 -3.183 33.448 1.00 96.19 100 VAL A CA 1
ATOM 717 C C . VAL A 1 100 ? -17.719 -2.931 34.645 1.00 96.19 100 VAL A C 1
ATOM 719 O O . VAL A 1 100 ? -17.669 -3.632 35.658 1.00 96.19 100 VAL A O 1
ATOM 722 N N . SER A 1 101 ? -18.569 -1.922 34.510 1.00 94.62 101 SER A N 1
ATOM 723 C CA . SER A 1 101 ? -19.641 -1.577 35.434 1.00 94.62 101 SER A CA 1
ATOM 724 C C . SER A 1 101 ? -20.996 -1.711 34.727 1.00 94.62 101 SER A C 1
ATOM 726 O O . SER A 1 101 ? -21.040 -1.870 33.506 1.00 94.62 101 SER A O 1
ATOM 728 N N . PRO A 1 102 ? -22.127 -1.608 35.447 1.00 93.88 102 PRO A N 1
ATOM 729 C CA . PRO A 1 102 ? -23.445 -1.661 34.818 1.00 93.88 102 PRO A CA 1
ATOM 730 C C . PRO A 1 102 ? -23.671 -0.616 33.712 1.00 93.88 102 PRO A C 1
ATOM 732 O O . PRO A 1 102 ? -24.537 -0.827 32.872 1.00 93.88 102 PRO A O 1
ATOM 735 N N . THR A 1 103 ? -22.934 0.503 33.718 1.00 95.69 103 THR A N 1
ATOM 736 C CA . THR A 1 103 ? -23.150 1.634 32.795 1.00 95.69 103 THR A CA 1
ATOM 737 C C . THR A 1 103 ? -21.884 2.114 32.080 1.00 95.69 103 THR A C 1
ATOM 739 O O . THR A 1 103 ? -21.913 3.154 31.418 1.00 95.69 103 THR A O 1
ATOM 742 N N . SER A 1 104 ? -20.755 1.420 32.235 1.00 95.50 104 SER A N 1
ATOM 743 C CA . SER A 1 104 ? -19.469 1.813 31.643 1.00 95.50 104 SE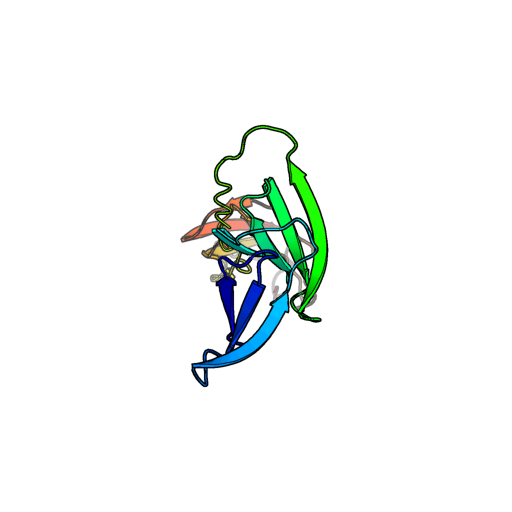R A CA 1
ATOM 744 C C . SER A 1 104 ? -18.544 0.621 31.438 1.00 95.50 104 SER A C 1
ATOM 746 O O . SER A 1 104 ? -18.652 -0.379 32.143 1.00 95.50 104 SER A O 1
ATOM 748 N N . ALA A 1 105 ? -17.586 0.764 30.530 1.00 96.75 105 ALA A N 1
ATOM 749 C CA . ALA A 1 105 ? -16.482 -0.172 30.352 1.00 96.75 105 ALA A CA 1
ATOM 750 C C . ALA A 1 105 ? -15.272 0.560 29.757 1.00 96.75 105 ALA A C 1
ATOM 752 O O . ALA A 1 105 ? -15.425 1.619 29.147 1.00 96.75 105 ALA A O 1
ATOM 753 N N . THR A 1 106 ? -14.078 -0.005 29.908 1.00 97.62 106 THR A N 1
ATOM 754 C CA . THR A 1 106 ? -12.870 0.450 29.211 1.00 97.62 106 THR A CA 1
ATOM 755 C C . THR A 1 106 ? -12.535 -0.537 28.101 1.00 97.62 106 THR A C 1
ATOM 757 O O . THR A 1 106 ? -12.253 -1.705 28.369 1.00 97.62 106 THR A O 1
ATOM 760 N N . LEU A 1 107 ? -12.582 -0.062 26.855 1.00 97.19 107 LEU A N 1
ATOM 761 C CA . LEU A 1 107 ? -12.189 -0.809 25.663 1.00 97.19 107 LEU A CA 1
ATOM 762 C C . LEU A 1 107 ? -10.664 -0.808 25.555 1.00 97.19 107 LEU A C 1
ATOM 764 O O . LEU A 1 107 ? -10.047 0.245 25.730 1.00 97.19 107 LEU A O 1
ATOM 768 N N . ASN A 1 108 ? -10.070 -1.966 25.271 1.00 97.56 108 ASN A N 1
ATOM 769 C CA . ASN A 1 108 ? -8.623 -2.156 25.206 1.00 97.56 108 ASN A CA 1
ATOM 770 C C . ASN A 1 108 ? -8.226 -2.741 23.850 1.00 97.56 108 ASN A C 1
ATOM 772 O O . ASN A 1 108 ? -8.904 -3.619 23.315 1.00 97.56 108 ASN A O 1
ATOM 776 N N . GLY A 1 109 ? -7.119 -2.260 23.296 1.00 96.75 109 GLY A N 1
ATOM 777 C CA . GLY A 1 109 ? -6.604 -2.728 22.021 1.00 96.75 109 GLY A CA 1
ATOM 778 C C . GLY A 1 109 ? -5.108 -2.498 21.882 1.00 96.75 109 GLY A C 1
ATOM 779 O O . GLY A 1 109 ? -4.488 -1.727 22.623 1.00 96.75 109 GLY A O 1
ATOM 780 N N . ASN A 1 110 ? -4.532 -3.171 20.897 1.00 96.00 110 ASN A N 1
ATOM 781 C CA . ASN A 1 110 ? -3.118 -3.105 20.578 1.00 96.00 110 ASN A CA 1
ATOM 782 C C . ASN A 1 110 ? -2.922 -2.908 19.073 1.00 96.00 110 ASN A C 1
ATOM 784 O O . ASN A 1 110 ? -3.504 -3.633 18.264 1.00 96.00 110 ASN A O 1
ATOM 788 N N . LEU A 1 111 ? -2.077 -1.944 18.704 1.00 95.06 111 LEU A N 1
ATOM 789 C CA . LEU A 1 111 ? -1.599 -1.801 17.334 1.00 95.06 111 LEU A CA 1
ATOM 790 C C . LEU A 1 111 ? -0.479 -2.821 17.122 1.00 95.06 111 LEU A C 1
ATOM 792 O O . LEU A 1 111 ? 0.624 -2.657 17.639 1.00 95.06 111 LEU A O 1
ATOM 796 N N . VAL A 1 112 ? -0.781 -3.914 16.423 1.00 93.12 112 VAL A N 1
ATOM 797 C CA . VAL A 1 112 ? 0.160 -5.017 16.179 1.00 93.12 112 VAL A CA 1
ATOM 798 C C . VAL A 1 112 ? 1.227 -4.594 15.173 1.00 93.12 112 VAL A C 1
ATOM 800 O O . VAL A 1 112 ? 2.400 -4.873 15.399 1.00 93.12 112 VAL A O 1
ATOM 803 N N . ASP A 1 113 ? 0.828 -3.886 14.119 1.00 86.81 113 ASP A N 1
ATOM 804 C CA . ASP A 1 113 ? 1.711 -3.327 13.092 1.00 86.81 113 ASP A CA 1
ATOM 805 C C . ASP A 1 113 ? 1.095 -2.018 12.583 1.00 86.81 113 ASP A C 1
ATOM 807 O O . ASP A 1 113 ? -0.097 -1.980 12.275 1.00 86.81 113 ASP A O 1
ATOM 811 N N . ASP A 1 114 ? 1.881 -0.948 12.531 1.00 88.62 114 ASP A N 1
ATOM 812 C CA . ASP A 1 114 ? 1.470 0.370 12.042 1.00 88.62 114 ASP A CA 1
ATOM 813 C C . ASP A 1 114 ? 1.619 0.526 10.528 1.00 88.62 114 ASP A C 1
ATOM 815 O O . ASP A 1 114 ? 1.275 1.566 9.971 1.00 88.62 114 ASP A O 1
ATOM 819 N N . GLY A 1 115 ? 2.107 -0.503 9.839 1.00 79.56 115 GLY A N 1
ATOM 820 C CA . GLY A 1 115 ? 2.308 -0.416 8.409 1.00 79.56 115 GLY A CA 1
ATOM 821 C C . GLY A 1 115 ? 3.346 0.633 8.047 1.00 79.56 115 GLY A C 1
ATOM 822 O O . GLY A 1 115 ? 3.234 1.259 7.008 1.00 79.56 115 GLY A O 1
ATOM 823 N N . GLY A 1 116 ? 4.336 0.888 8.897 1.00 77.00 116 GLY A N 1
ATOM 824 C CA . GLY A 1 116 ? 5.457 1.765 8.567 1.00 77.00 116 GLY A CA 1
ATOM 825 C C . GLY A 1 116 ? 5.234 3.257 8.810 1.00 77.00 116 GLY A C 1
ATOM 826 O O . GLY A 1 116 ? 6.200 4.003 8.688 1.00 77.00 116 GLY A O 1
ATOM 827 N N . GLU A 1 117 ? 4.034 3.701 9.198 1.00 81.69 117 GLU A N 1
ATOM 828 C CA . GLU A 1 117 ? 3.769 5.080 9.632 1.00 81.69 117 GLU A CA 1
ATOM 829 C C . GLU A 1 117 ? 2.791 5.117 10.815 1.00 81.69 117 GLU A C 1
ATOM 831 O O . GLU A 1 117 ? 1.953 4.236 10.988 1.00 81.69 117 GLU A O 1
ATOM 836 N N . ALA A 1 118 ? 2.864 6.163 11.642 1.00 85.56 118 ALA A N 1
ATOM 837 C CA . ALA A 1 118 ? 2.000 6.274 12.818 1.00 85.56 118 ALA A CA 1
ATOM 838 C C . ALA A 1 118 ? 0.503 6.278 12.443 1.00 85.56 118 ALA A C 1
ATOM 840 O O . ALA A 1 118 ? 0.056 7.055 11.597 1.00 85.56 118 ALA A O 1
ATOM 841 N N . CYS A 1 119 ? -0.287 5.457 13.137 1.00 85.69 119 CYS A N 1
ATOM 842 C CA . CYS A 1 119 ? -1.705 5.240 12.864 1.00 85.69 119 CYS A CA 1
ATOM 843 C C . CYS A 1 119 ? -2.611 5.887 13.917 1.00 85.69 119 CYS A C 1
ATOM 845 O O . CYS A 1 119 ? -2.328 5.854 15.116 1.00 85.69 119 CYS A O 1
ATOM 847 N N . GLY A 1 120 ? -3.754 6.420 13.479 1.00 92.94 120 GLY A N 1
ATOM 848 C CA . GLY A 1 120 ? -4.837 6.829 14.373 1.00 92.94 120 GLY A CA 1
ATOM 849 C C . GLY A 1 120 ? -5.678 5.620 14.785 1.00 92.94 120 GLY A C 1
ATOM 850 O O . GLY A 1 120 ? -6.417 5.084 13.967 1.00 92.94 120 GLY A O 1
ATOM 851 N N . CYS A 1 121 ? -5.580 5.202 16.043 1.00 94.75 121 CYS A N 1
ATOM 852 C CA . CYS A 1 121 ? -6.284 4.041 16.589 1.00 94.75 121 CYS A CA 1
ATOM 853 C C . CYS A 1 121 ? -7.493 4.461 17.433 1.00 94.75 121 CYS A C 1
ATOM 855 O O . CYS A 1 121 ? -7.389 5.363 18.264 1.00 94.75 121 CYS A O 1
ATOM 857 N N . GLY A 1 122 ? -8.626 3.787 17.265 1.00 95.50 122 GLY A N 1
ATOM 858 C CA . GLY A 1 122 ? -9.849 4.011 18.033 1.00 95.50 122 GLY A CA 1
ATOM 859 C C . GLY A 1 122 ? -10.746 2.777 17.997 1.00 95.50 122 GLY A C 1
ATOM 860 O O . GLY A 1 122 ? -10.387 1.772 17.388 1.00 95.50 122 GLY A O 1
ATOM 861 N N . PHE A 1 123 ? -11.896 2.857 18.654 1.00 96.06 123 PHE A N 1
ATOM 862 C CA . PHE A 1 123 ? -12.888 1.789 18.706 1.00 96.06 123 PHE A CA 1
ATOM 863 C C . PHE A 1 123 ? -14.203 2.274 18.113 1.00 96.06 123 PHE A C 1
ATOM 865 O O . PHE A 1 123 ? -14.613 3.401 18.385 1.00 96.06 123 PHE A O 1
ATOM 872 N N . GLU A 1 124 ? -14.875 1.414 17.363 1.00 95.19 124 GLU A N 1
ATOM 873 C CA . GLU A 1 124 ? -16.311 1.517 17.109 1.00 95.19 124 GLU A CA 1
ATOM 874 C C . GLU A 1 124 ? -17.011 0.524 18.033 1.00 95.19 124 GLU A C 1
ATOM 876 O O . GLU A 1 124 ? -16.438 -0.521 18.340 1.00 95.19 124 GLU A O 1
ATOM 881 N N . TRP A 1 125 ? -18.196 0.871 18.532 1.00 95.00 125 TRP A N 1
ATOM 882 C CA . TRP A 1 125 ? -18.911 0.003 19.463 1.00 95.00 125 TRP A CA 1
ATOM 883 C C . TRP A 1 125 ? -20.432 0.096 19.310 1.00 95.00 125 TRP A C 1
ATOM 885 O O . TRP A 1 125 ? -20.976 1.113 18.872 1.00 95.00 125 TRP A O 1
ATOM 895 N N . GLY A 1 126 ? -21.147 -0.970 19.666 1.00 93.69 126 GLY A N 1
ATOM 896 C CA . GLY A 1 126 ? -22.610 -1.024 19.575 1.00 93.69 126 GLY A CA 1
ATOM 897 C C . GLY A 1 126 ? -23.216 -2.278 20.195 1.00 93.69 126 GLY A C 1
ATOM 898 O O . GLY A 1 126 ? -22.502 -3.168 20.622 1.00 93.69 126 GLY A O 1
ATOM 899 N N . GLU A 1 127 ? -24.545 -2.369 20.273 1.00 93.62 127 GLU A N 1
ATOM 900 C CA . GLU A 1 127 ? -25.221 -3.590 20.772 1.00 93.62 127 GLU A CA 1
ATOM 901 C C . GLU A 1 127 ? -25.227 -4.730 19.740 1.00 93.62 127 GLU A C 1
ATOM 903 O O . GLU A 1 127 ? -25.577 -5.868 20.043 1.00 93.62 127 GLU A O 1
ATOM 908 N N . THR A 1 128 ? -24.834 -4.418 18.507 1.00 93.44 128 THR A N 1
ATOM 909 C CA . THR A 1 128 ? -24.697 -5.340 17.383 1.00 93.44 128 THR A CA 1
ATOM 910 C C . THR A 1 128 ? -23.315 -5.153 16.750 1.00 93.44 128 THR A C 1
ATOM 912 O O . THR A 1 128 ? -22.656 -4.132 16.953 1.00 93.44 128 THR A O 1
ATOM 915 N N . GLU A 1 129 ? -22.905 -6.092 15.896 1.00 90.38 129 GLU A N 1
ATOM 916 C CA . GLU A 1 129 ? -21.683 -5.977 15.077 1.00 90.38 129 GLU A CA 1
ATOM 917 C C . GLU A 1 129 ? -21.751 -4.859 14.014 1.00 90.38 129 GLU A C 1
ATOM 919 O O . GLU A 1 129 ? -20.824 -4.692 13.228 1.00 90.38 129 GLU A O 1
ATOM 924 N N . ALA A 1 130 ? -22.842 -4.085 13.966 1.00 91.81 130 ALA A N 1
ATOM 925 C CA . ALA A 1 130 ? -22.934 -2.878 13.151 1.00 91.81 130 ALA A CA 1
ATOM 926 C C . ALA A 1 130 ? -22.403 -1.619 13.871 1.00 91.81 130 ALA A C 1
ATOM 928 O O . ALA A 1 130 ? -22.417 -0.544 13.274 1.00 91.81 130 ALA A O 1
ATOM 929 N N . TYR A 1 131 ? -21.947 -1.738 15.129 1.00 90.94 131 TYR A N 1
ATOM 930 C CA . TYR A 1 131 ? -21.241 -0.695 15.896 1.00 90.94 131 TYR A CA 1
ATOM 931 C C . TYR A 1 131 ? -21.928 0.683 15.919 1.00 90.94 131 TYR A C 1
ATOM 933 O O . TYR A 1 131 ? -21.325 1.750 15.809 1.00 90.94 131 TYR A O 1
ATOM 941 N N . GLU A 1 132 ? -23.245 0.649 16.076 1.00 89.38 132 GLU A N 1
ATOM 942 C CA . GLU A 1 132 ? -24.157 1.764 15.801 1.00 89.38 132 GLU A CA 1
ATOM 943 C C . GLU A 1 132 ? -24.080 2.907 16.830 1.00 89.38 132 GLU A C 1
ATOM 945 O O . GLU A 1 132 ? -24.669 3.970 16.626 1.00 89.38 132 GLU A O 1
ATOM 950 N N . HIS A 1 133 ? -23.380 2.699 17.950 1.00 87.69 133 HIS A N 1
ATOM 951 C CA . HIS A 1 133 ? -23.246 3.693 19.015 1.00 87.69 133 HIS A CA 1
ATOM 952 C C . HIS A 1 133 ? -22.135 4.714 18.721 1.00 87.69 133 HIS A C 1
ATOM 954 O O . HIS A 1 133 ? -22.140 5.812 19.285 1.00 87.69 133 HIS A O 1
ATOM 960 N N . GLY A 1 134 ? -21.223 4.389 17.798 1.00 86.62 134 GLY A N 1
ATOM 961 C CA . GLY A 1 134 ? -20.260 5.319 17.213 1.00 86.62 134 GLY A CA 1
ATOM 962 C C . GLY A 1 134 ? -18.795 5.006 17.517 1.00 86.62 134 GLY A C 1
ATOM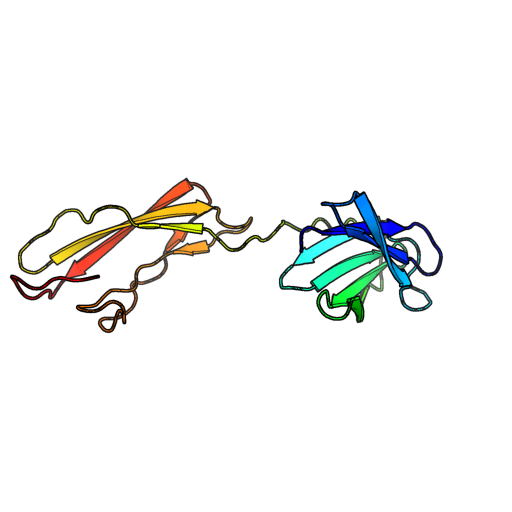 963 O O . GLY A 1 134 ? -18.455 3.998 18.133 1.00 86.62 134 GLY A O 1
ATOM 964 N N . ALA A 1 135 ? -17.924 5.911 17.063 1.00 93.19 135 ALA A N 1
ATOM 965 C CA . ALA A 1 135 ? -16.474 5.781 17.148 1.00 93.19 135 ALA A CA 1
ATOM 966 C C . ALA A 1 135 ? -15.872 6.646 18.268 1.00 93.19 135 ALA A C 1
ATOM 968 O O . ALA A 1 135 ? -16.279 7.791 18.487 1.00 93.19 135 ALA A O 1
ATOM 969 N N . THR A 1 136 ? -14.852 6.133 18.949 1.00 94.94 136 THR A N 1
ATOM 970 C CA . THR A 1 136 ? -14.050 6.905 19.906 1.00 94.94 136 THR A CA 1
ATOM 971 C C . THR A 1 136 ? -13.079 7.839 19.176 1.00 94.94 136 THR A C 1
ATOM 973 O O . THR A 1 136 ? -12.623 7.500 18.082 1.00 94.94 136 THR A O 1
ATOM 976 N N . PRO A 1 137 ? -12.652 8.959 19.788 1.00 95.19 137 PRO A N 1
ATOM 977 C CA . PRO A 1 137 ? -11.601 9.798 19.220 1.00 95.19 137 PRO A CA 1
ATOM 978 C C . PRO A 1 137 ? -10.315 9.001 18.930 1.00 95.19 137 PRO A C 1
ATOM 980 O O . PRO A 1 137 ? -9.891 8.214 19.783 1.00 95.19 137 PRO A O 1
ATOM 983 N N . PRO A 1 138 ? -9.672 9.211 17.767 1.00 94.25 138 PRO A N 1
ATOM 984 C CA . PRO A 1 138 ? -8.464 8.485 17.407 1.00 94.25 138 PRO A CA 1
ATOM 985 C C . PRO A 1 138 ? -7.273 8.896 18.283 1.00 94.25 138 PRO A C 1
ATOM 987 O O . PRO A 1 138 ? -7.104 10.061 18.646 1.00 94.25 138 PRO A O 1
ATOM 990 N N . GLN A 1 139 ? -6.417 7.926 18.585 1.00 95.56 139 GLN A N 1
ATOM 991 C CA . GLN A 1 139 ? -5.169 8.072 19.326 1.00 95.56 139 GLN A CA 1
ATOM 992 C C . GLN A 1 139 ? -4.002 7.711 18.412 1.00 95.56 139 GLN A C 1
ATOM 994 O O . GLN A 1 139 ? -3.985 6.624 17.844 1.00 95.56 139 GLN A O 1
ATOM 999 N N . ASN A 1 140 ? -3.004 8.586 18.297 1.00 94.38 140 ASN A N 1
ATOM 1000 C CA . ASN A 1 140 ? -1.812 8.288 17.501 1.00 94.38 140 ASN A CA 1
ATOM 1001 C C . ASN A 1 140 ? -0.980 7.195 18.180 1.00 94.38 140 ASN A C 1
ATOM 1003 O O . ASN A 1 140 ? -0.606 7.337 19.351 1.00 94.38 140 ASN A O 1
ATOM 1007 N N . LYS A 1 141 ? -0.705 6.118 17.447 1.00 94.12 141 LYS A N 1
ATOM 1008 C CA . LYS A 1 141 ? 0.039 4.949 17.915 1.00 94.12 141 LYS A CA 1
ATOM 1009 C C . LYS A 1 141 ? 1.012 4.462 16.849 1.00 94.12 141 LYS A C 1
ATOM 1011 O O . LYS A 1 141 ? 0.788 4.654 15.658 1.00 94.12 141 LYS A O 1
ATOM 1016 N N . THR A 1 142 ? 2.078 3.821 17.305 1.00 92.69 142 THR A N 1
ATOM 1017 C CA . THR A 1 142 ? 3.049 3.103 16.466 1.00 92.69 142 THR A CA 1
ATOM 1018 C C . THR A 1 142 ? 3.069 1.621 16.829 1.00 92.69 142 THR A C 1
ATOM 1020 O O . THR A 1 142 ? 2.514 1.227 17.860 1.00 92.69 142 THR A O 1
ATOM 1023 N N . THR A 1 143 ? 3.727 0.805 16.008 1.00 91.00 143 THR A N 1
ATOM 1024 C CA . THR A 1 143 ? 3.823 -0.654 16.170 1.00 91.00 143 THR A CA 1
ATOM 1025 C C . THR A 1 143 ? 4.102 -1.084 17.618 1.00 91.00 143 THR A C 1
ATOM 1027 O O . THR A 1 143 ? 5.034 -0.602 18.267 1.00 91.00 143 THR A O 1
ATOM 1030 N N . GLY A 1 144 ? 3.282 -2.006 18.126 1.00 92.00 144 GLY A N 1
ATOM 1031 C CA . GLY A 1 144 ? 3.375 -2.598 19.462 1.00 92.00 144 GLY A CA 1
ATOM 1032 C C . GLY A 1 144 ? 2.813 -1.744 20.602 1.00 92.00 144 GLY A C 1
ATOM 1033 O O . GLY A 1 144 ? 2.926 -2.138 21.763 1.00 92.00 144 GLY A O 1
ATOM 1034 N N . GLN A 1 145 ? 2.248 -0.567 20.318 1.00 96.38 145 GLN A N 1
ATOM 1035 C CA . GLN A 1 145 ? 1.641 0.272 21.349 1.00 96.38 145 GLN A CA 1
ATOM 1036 C C . GLN A 1 145 ? 0.185 -0.113 21.618 1.00 96.38 145 GLN A C 1
ATOM 1038 O O . GLN A 1 145 ? -0.623 -0.301 20.707 1.00 96.38 145 GLN A O 1
ATOM 1043 N N . THR A 1 146 ? -0.177 -0.112 22.899 1.00 96.69 146 THR A N 1
ATOM 1044 C CA . THR A 1 146 ? -1.558 -0.290 23.348 1.00 96.69 146 THR A CA 1
ATOM 1045 C C . THR A 1 146 ? -2.321 1.033 23.366 1.00 96.69 146 THR A C 1
ATOM 1047 O O . THR A 1 146 ? -1.752 2.124 23.529 1.00 96.69 146 THR A O 1
ATOM 1050 N N . PHE A 1 147 ? -3.636 0.952 23.205 1.00 97.00 147 PHE A N 1
ATOM 1051 C CA . PHE A 1 147 ? -4.564 2.071 23.319 1.00 97.00 147 PHE A CA 1
ATOM 1052 C C . PHE A 1 147 ? -5.854 1.623 24.007 1.00 97.00 147 PHE A C 1
ATOM 1054 O O . PHE A 1 147 ? -6.244 0.459 23.936 1.00 97.00 147 PHE A O 1
ATOM 1061 N N . SER A 1 148 ? -6.502 2.548 24.711 1.00 97.38 148 SER A N 1
ATOM 1062 C CA . SER A 1 148 ? -7.737 2.261 25.437 1.00 97.38 148 SER A CA 1
ATOM 1063 C C . SER A 1 148 ? -8.653 3.474 25.506 1.00 97.38 148 SER A C 1
ATOM 1065 O O . SER A 1 148 ? -8.202 4.618 25.393 1.00 97.38 148 SER A O 1
ATOM 1067 N N . HIS A 1 149 ? -9.952 3.234 25.664 1.00 97.50 149 HIS A N 1
ATOM 1068 C CA . HIS A 1 149 ? -10.935 4.298 25.829 1.00 97.50 149 HIS A CA 1
ATOM 1069 C C . HIS A 1 149 ? -12.072 3.859 26.748 1.00 97.50 149 HIS A C 1
ATOM 1071 O O . HIS A 1 149 ? -12.638 2.781 26.575 1.00 97.50 149 HIS A O 1
ATOM 1077 N N . SER A 1 150 ? -12.422 4.703 27.717 1.00 96.75 150 SER A N 1
ATOM 1078 C CA . SER A 1 150 ? -13.573 4.459 28.584 1.00 96.75 150 SER A CA 1
ATOM 1079 C C . SER A 1 150 ? -14.849 4.969 27.924 1.00 96.75 150 SER A C 1
ATOM 1081 O O . SER A 1 150 ? -14.946 6.141 27.564 1.00 96.75 150 SER A O 1
ATOM 1083 N N . ILE A 1 151 ? -15.836 4.088 27.802 1.00 95.44 151 ILE A N 1
ATOM 1084 C CA . ILE A 1 151 ? -17.182 4.394 27.319 1.00 95.44 151 ILE A CA 1
ATOM 1085 C C . ILE A 1 151 ? -18.163 4.422 28.495 1.00 95.44 151 ILE A C 1
ATOM 1087 O O . ILE A 1 151 ? -17.964 3.765 29.520 1.00 95.44 151 ILE A O 1
ATOM 1091 N N . SER A 1 152 ? -19.227 5.209 28.363 1.00 94.56 152 SER A N 1
ATOM 1092 C CA . SER A 1 152 ? -20.242 5.397 29.405 1.00 94.56 152 SER A CA 1
ATOM 1093 C C . SER A 1 152 ? -21.638 5.491 28.794 1.00 94.56 152 SER A C 1
ATOM 1095 O O . SER A 1 152 ? -21.769 5.675 27.588 1.00 94.56 152 SER A O 1
ATOM 1097 N N . GLY A 1 153 ? -22.673 5.365 29.627 1.00 92.88 153 GLY A N 1
ATOM 1098 C CA . GLY A 1 153 ? -24.067 5.379 29.171 1.00 92.88 153 GLY A CA 1
ATOM 1099 C C . GLY A 1 153 ? -24.581 4.013 28.711 1.00 92.88 153 GLY A C 1
ATOM 1100 O O . GLY A 1 153 ? -25.607 3.951 28.042 1.00 92.88 153 GLY A O 1
ATOM 1101 N N . LEU A 1 154 ? -23.889 2.929 29.079 1.00 94.62 154 LEU A N 1
ATOM 1102 C CA . LEU A 1 154 ? -24.318 1.564 28.771 1.00 94.62 154 LEU A CA 1
ATOM 1103 C C . LEU A 1 154 ? -25.584 1.196 29.552 1.00 94.62 154 LEU A C 1
ATOM 1105 O O . LEU A 1 154 ? -25.793 1.667 30.675 1.00 94.62 154 LEU A O 1
ATOM 1109 N N . LEU A 1 155 ? -26.407 0.322 28.976 1.00 94.75 155 LEU A N 1
ATOM 1110 C CA . LEU A 1 155 ? -27.567 -0.245 29.656 1.00 94.75 155 LEU A CA 1
ATOM 1111 C C . LEU A 1 155 ? -27.182 -1.541 30.396 1.00 94.75 155 LEU A C 1
ATOM 1113 O O . LEU A 1 155 ? -26.615 -2.452 29.785 1.00 94.75 155 LEU A O 1
ATOM 1117 N N . PRO A 1 156 ? -27.508 -1.678 31.697 1.00 94.88 156 PRO A N 1
ATOM 1118 C CA . PRO A 1 156 ? -27.206 -2.891 32.451 1.00 94.88 156 PRO A CA 1
ATOM 1119 C C . PRO A 1 156 ? -27.846 -4.142 31.840 1.00 94.88 156 PRO A C 1
ATOM 1121 O O . PRO A 1 156 ? -29.041 -4.160 31.555 1.00 94.88 156 PRO A O 1
ATOM 1124 N N . GLY A 1 157 ? -27.064 -5.216 31.711 1.00 92.12 157 GLY A N 1
ATOM 1125 C CA . GLY A 1 157 ? -27.542 -6.504 31.193 1.00 92.12 157 GLY A CA 1
ATOM 1126 C C . GLY A 1 157 ? -27.586 -6.612 29.666 1.00 92.12 157 GLY A C 1
ATOM 1127 O O . GLY A 1 157 ? -28.021 -7.646 29.164 1.00 92.12 157 GLY A O 1
ATOM 1128 N N . HIS A 1 158 ? -27.124 -5.591 28.940 1.00 93.38 158 HIS A N 1
ATOM 1129 C CA . HIS A 1 158 ? -26.944 -5.639 27.490 1.00 93.38 158 HIS A CA 1
ATOM 1130 C C . HIS A 1 158 ? -25.531 -6.107 27.119 1.00 93.38 158 HIS A C 1
ATOM 1132 O O . HIS A 1 158 ? -24.576 -5.938 27.882 1.00 93.38 158 HIS A O 1
ATOM 1138 N N . THR A 1 159 ? -25.405 -6.702 25.934 1.00 93.31 159 THR A N 1
ATOM 1139 C CA . THR A 1 159 ? -24.116 -7.044 25.325 1.00 93.31 159 THR A CA 1
ATOM 1140 C C . THR A 1 159 ? -23.737 -5.952 24.338 1.00 93.31 159 THR A C 1
ATOM 1142 O O . THR A 1 159 ? -24.570 -5.526 23.546 1.00 93.31 159 THR A O 1
ATOM 1145 N N . TYR A 1 160 ? -22.482 -5.519 24.405 1.00 92.50 160 TYR A N 1
ATOM 1146 C CA . TYR A 1 160 ? -21.892 -4.574 23.469 1.00 92.50 160 TYR A CA 1
ATOM 1147 C C . TYR A 1 160 ? -20.715 -5.248 22.761 1.00 92.50 160 TYR A C 1
ATOM 1149 O O . TYR A 1 160 ? -19.995 -6.040 23.378 1.00 92.50 160 TYR A O 1
ATOM 1157 N N . HIS A 1 161 ? -20.572 -4.936 21.480 1.00 89.75 161 HIS A N 1
ATOM 1158 C CA . HIS A 1 161 ? -19.533 -5.367 20.557 1.00 89.75 161 HIS A CA 1
ATOM 1159 C C . HIS A 1 161 ? -18.626 -4.188 20.234 1.00 89.75 161 HIS A C 1
ATOM 1161 O O . HIS A 1 161 ? -19.156 -3.052 20.170 1.00 89.75 161 HIS A O 1
#

Foldseek 3Di:
DPWDWDWDQAQQIKIWIADPVVRHTPDIDGDDGLQGGFDEWEDDDQWIWTQGQSQKTFIAHNVVRYTDDIDHDPDDPNDDYPDDLQQDPWDKDWDDWPPDDQWKIKTKMWGQARSRDWDFDWDQKDLDPVSVVGIDGTDTDHHGDMDMDMDGGHHGPGDMD

pLDDT: mean 88.37, std 11.97, range [47.09, 97.81]

Secondary structure (DSSP, 8-state):
--EEEEEE--SS-EEEEEETTTTEEEEEEEPPTT---EEEEEEETTEEEEEETTSEEEEEETTTTEEEEEEE--S--SS--------PPPEEEEEEEEEEETTEEEEEEEEEE-TTS-EEE--EE-SSTT-BTEEPPPEEE-TT-EEEEEEE-PPTT----

Sequence (161 aa):
GNFLYVGLGTSPAEIAKIDLTTFTQVATLTLVAGENICEALAVDNGYLYAGTLAGLVSKIDLTTFTEVNALFFPNGIDSLLVGAAVVVVPTVSTDSATDVSPTSATLNGNLVDDGGEACGCGFEWGETEAYEHGATPPQNKTTGQTFSHSISGLLPGHTYH

Organism: NCBI:txid412755

Radius of gyration: 23.03 Å; chains: 1; bounding box: 50×40×59 Å